Protein AF-E9Q939-F1 (afdb_monomer_lite)

pLDDT: mean 83.56, std 14.11, range [45.66, 97.75]

Organism: Mus musculus (NCBI:txid10090)

Radius of gyration: 19.52 Å; chains: 1; bounding box: 30×17×60 Å

Sequence (73 aa):
MRLTVGALLACAALGLCLAVPDKTVKWCAVSEHENTKCISFRDHMKTVLPPDGPRLACVKKTSYPDCIKASVV

Structure (mmCIF, N/CA/C/O backbone):
data_AF-E9Q939-F1
#
_entry.id   AF-E9Q939-F1
#
loop_
_atom_site.group_PDB
_atom_site.id
_atom_site.type_symbol
_atom_site.label_atom_id
_atom_site.label_alt_id
_atom_site.label_comp_id
_atom_site.label_asym_id
_atom_site.label_entity_id
_atom_site.label_seq_id
_atom_site.pdbx_PDB_ins_code
_atom_site.Cartn_x
_atom_site.Cartn_y
_atom_site.Cartn_z
_atom_site.occupancy
_atom_site.B_iso_or_equiv
_atom_site.auth_seq_id
_atom_site.auth_comp_id
_atom_site.auth_asym_id
_atom_site.auth_atom_id
_atom_site.pdbx_PDB_model_num
ATOM 1 N N . MET A 1 1 ? -12.101 -8.532 -47.057 1.00 54.59 1 MET A N 1
ATOM 2 C CA . MET A 1 1 ? -12.830 -8.831 -45.799 1.00 54.59 1 MET A CA 1
ATOM 3 C C . MET A 1 1 ? -12.167 -9.893 -44.916 1.00 54.59 1 MET A C 1
ATOM 5 O O 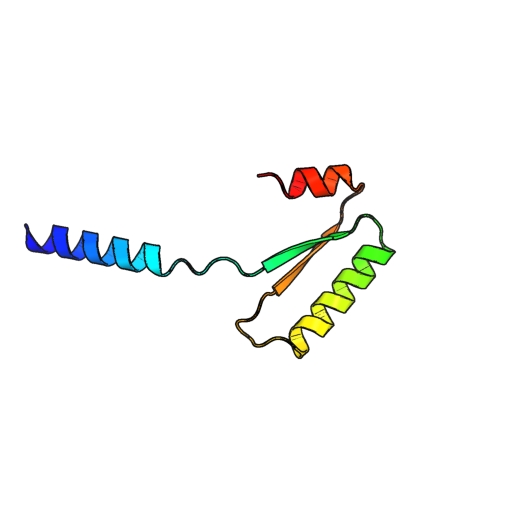. MET A 1 1 ? -12.276 -9.782 -43.707 1.00 54.59 1 MET A O 1
ATOM 9 N N . ARG A 1 2 ? -11.466 -10.907 -45.453 1.00 61.38 2 ARG A N 1
ATOM 10 C CA . ARG A 1 2 ? -10.807 -11.944 -44.622 1.00 61.38 2 ARG A CA 1
ATOM 11 C C . ARG A 1 2 ? -9.533 -11.471 -43.901 1.00 61.38 2 ARG A C 1
ATOM 13 O O . ARG A 1 2 ? -9.278 -11.880 -42.776 1.00 61.38 2 ARG A O 1
ATOM 20 N N . LEU A 1 3 ? -8.772 -10.568 -44.524 1.00 61.72 3 LEU A N 1
ATOM 21 C CA . LEU A 1 3 ? -7.495 -10.061 -43.993 1.00 61.72 3 LEU A CA 1
ATOM 22 C C . LEU A 1 3 ? -7.672 -9.112 -42.796 1.00 61.72 3 LEU A C 1
ATOM 24 O O . LEU A 1 3 ? -6.860 -9.113 -41.879 1.00 61.72 3 LEU A O 1
ATOM 28 N N . THR A 1 4 ? -8.763 -8.343 -42.778 1.00 63.66 4 THR A N 1
ATOM 29 C CA . THR A 1 4 ? -9.080 -7.397 -41.697 1.00 63.66 4 THR A CA 1
ATOM 30 C C . THR A 1 4 ? -9.450 -8.118 -40.405 1.00 63.66 4 THR A C 1
ATOM 32 O O . THR A 1 4 ? -9.043 -7.695 -39.331 1.00 63.66 4 THR A O 1
ATOM 35 N N . VAL A 1 5 ? -10.162 -9.244 -40.510 1.00 72.69 5 VAL A N 1
ATOM 36 C CA . VAL A 1 5 ? -10.519 -10.086 -39.359 1.00 72.69 5 VAL A CA 1
ATOM 37 C C . VAL A 1 5 ? -9.268 -10.723 -38.747 1.00 72.69 5 VAL A C 1
ATOM 39 O O . VAL A 1 5 ? -9.094 -10.669 -37.534 1.00 72.69 5 VAL A O 1
ATOM 42 N N . GLY A 1 6 ? -8.358 -11.246 -39.578 1.00 72.81 6 GLY A N 1
ATOM 43 C CA . GLY A 1 6 ? -7.086 -11.811 -39.110 1.00 72.81 6 GLY A CA 1
ATOM 44 C C . GLY A 1 6 ? -6.179 -10.783 -38.426 1.00 72.81 6 GLY A C 1
ATOM 45 O O . GLY A 1 6 ? -5.629 -11.065 -37.365 1.00 72.81 6 GLY A O 1
ATOM 46 N N . ALA A 1 7 ? -6.075 -9.572 -38.983 1.00 74.88 7 ALA A N 1
ATOM 47 C CA . ALA A 1 7 ? -5.299 -8.486 -38.382 1.00 74.88 7 ALA A CA 1
ATOM 48 C C . ALA A 1 7 ? -5.874 -8.031 -37.028 1.00 74.88 7 ALA A C 1
ATOM 50 O O . ALA A 1 7 ? -5.124 -7.856 -36.071 1.00 74.88 7 ALA A O 1
ATOM 51 N N . LEU A 1 8 ? -7.202 -7.906 -36.916 1.00 73.56 8 LEU A N 1
ATOM 52 C CA . LEU A 1 8 ? -7.868 -7.538 -35.660 1.00 73.5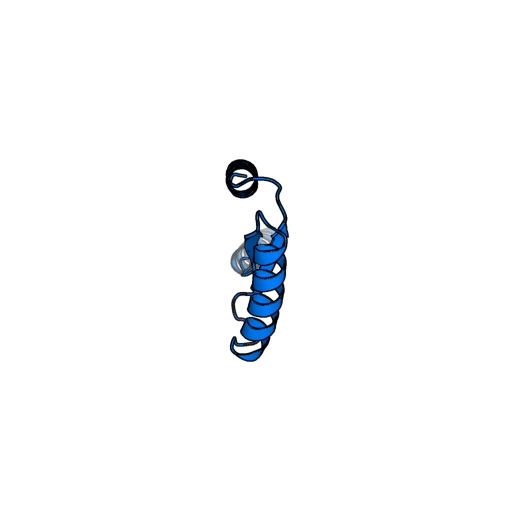6 8 LEU A CA 1
ATOM 53 C C . LEU A 1 8 ? -7.678 -8.602 -34.567 1.00 73.56 8 LEU A C 1
ATOM 55 O O . LEU A 1 8 ? -7.386 -8.256 -33.424 1.00 73.56 8 LEU A O 1
ATOM 59 N N . LEU A 1 9 ? -7.785 -9.888 -34.919 1.00 72.88 9 LEU A N 1
ATOM 60 C CA . LEU A 1 9 ? -7.531 -11.008 -34.003 1.00 72.88 9 LEU A CA 1
ATOM 61 C C . LEU A 1 9 ? -6.076 -11.038 -33.514 1.00 72.88 9 LEU A C 1
ATOM 63 O O . LEU A 1 9 ? -5.836 -11.243 -32.325 1.00 72.88 9 LEU A O 1
ATOM 67 N N . ALA A 1 10 ? -5.110 -10.786 -34.402 1.00 71.75 10 ALA A N 1
ATOM 68 C CA . ALA A 1 10 ? -3.696 -10.723 -34.037 1.00 71.75 10 ALA A CA 1
ATOM 69 C C . ALA A 1 10 ? -3.392 -9.540 -33.100 1.00 71.75 10 ALA A C 1
ATOM 71 O O . ALA A 1 10 ? -2.705 -9.714 -32.094 1.00 71.75 10 ALA A O 1
ATOM 72 N N . CYS A 1 11 ? -3.944 -8.354 -33.374 1.00 65.94 11 CYS A N 1
ATOM 73 C CA . CYS A 1 11 ? -3.797 -7.189 -32.498 1.00 65.94 11 CYS A CA 1
ATOM 74 C C . CYS A 1 11 ? -4.433 -7.409 -31.117 1.00 65.94 11 CYS A C 1
ATOM 76 O O . CYS A 1 11 ? -3.854 -6.998 -30.115 1.00 65.94 11 CYS A O 1
ATOM 78 N N . ALA A 1 12 ? -5.585 -8.083 -31.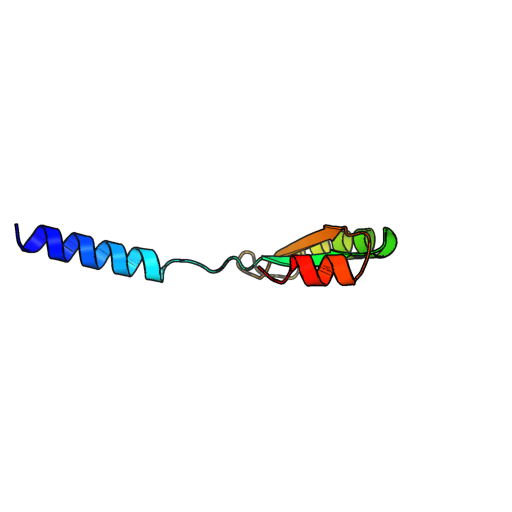044 1.00 69.62 12 ALA A N 1
ATOM 79 C CA . ALA A 1 12 ? -6.230 -8.418 -29.776 1.00 69.62 12 ALA A CA 1
ATOM 80 C C . ALA A 1 12 ? -5.403 -9.421 -28.949 1.00 69.62 12 ALA A C 1
ATOM 82 O O . ALA A 1 12 ? -5.232 -9.228 -27.746 1.00 69.62 12 ALA A O 1
ATOM 83 N N . ALA A 1 13 ? -4.837 -10.449 -29.592 1.00 67.06 13 ALA A N 1
ATOM 84 C CA . ALA A 1 13 ? -3.955 -11.413 -28.934 1.00 67.06 13 ALA A CA 1
ATOM 85 C C . ALA A 1 13 ? -2.671 -10.751 -28.403 1.00 67.06 13 ALA A C 1
ATOM 87 O O . ALA A 1 13 ? -2.268 -11.001 -27.268 1.00 67.06 13 ALA A O 1
ATOM 88 N N . LEU A 1 14 ? -2.063 -9.855 -29.188 1.00 64.12 14 LEU A N 1
ATOM 89 C CA . LEU A 1 14 ? -0.893 -9.082 -28.763 1.00 64.12 14 LEU A CA 1
ATOM 90 C C . LEU A 1 14 ? -1.232 -8.104 -27.628 1.00 64.12 14 LEU A C 1
ATOM 92 O O . LEU A 1 14 ? -0.460 -7.984 -26.682 1.00 64.12 14 LEU A O 1
ATOM 96 N N . GLY A 1 15 ? -2.397 -7.452 -27.674 1.00 66.69 15 GLY A N 1
ATOM 97 C CA . GLY A 1 15 ? -2.860 -6.549 -26.618 1.00 66.69 15 GLY A CA 1
ATOM 98 C C . GLY A 1 15 ? -3.104 -7.254 -25.281 1.00 66.69 15 GLY A C 1
ATOM 99 O O . GLY A 1 15 ? -2.692 -6.744 -24.242 1.00 66.69 15 GLY A O 1
ATOM 100 N N . LEU A 1 16 ? -3.706 -8.452 -25.294 1.00 61.09 16 LEU A N 1
ATOM 101 C CA . LEU A 1 16 ? -3.892 -9.259 -24.080 1.00 61.09 16 LEU A CA 1
ATOM 102 C C . LEU A 1 16 ? -2.563 -9.778 -23.513 1.00 61.09 16 LEU A C 1
ATOM 104 O O . LEU A 1 16 ? -2.404 -9.857 -22.299 1.00 61.09 16 LEU A O 1
ATOM 108 N N . CYS A 1 17 ? -1.605 -10.120 -24.378 1.00 62.09 17 CYS A N 1
ATOM 109 C CA . CYS A 1 17 ? -0.313 -10.661 -23.956 1.00 62.09 17 CYS A CA 1
ATOM 110 C C . CYS A 1 17 ? 0.611 -9.600 -23.325 1.00 62.09 17 CYS A C 1
ATOM 112 O O . CYS A 1 17 ? 1.551 -9.947 -22.614 1.00 62.09 17 CYS A O 1
ATOM 114 N N . LEU A 1 18 ? 0.334 -8.313 -23.562 1.00 58.16 18 LEU A N 1
ATOM 115 C CA . LEU A 1 18 ? 1.046 -7.171 -22.980 1.00 58.16 18 LEU A CA 1
ATOM 116 C C . LEU A 1 18 ? 0.398 -6.631 -21.698 1.00 58.16 18 LEU A C 1
ATOM 118 O O . LEU A 1 18 ? 0.831 -5.591 -21.202 1.00 58.16 18 LEU A O 1
ATOM 122 N N . ALA A 1 19 ? -0.621 -7.300 -21.149 1.00 62.06 19 ALA A N 1
ATOM 123 C CA . ALA A 1 19 ? -1.178 -6.935 -19.852 1.00 62.06 19 ALA A CA 1
ATOM 124 C C . ALA A 1 19 ? -0.112 -7.141 -18.763 1.00 62.06 19 ALA A C 1
ATOM 126 O O . ALA A 1 19 ? 0.046 -8.231 -18.214 1.00 62.06 19 ALA A O 1
ATOM 127 N N . VAL A 1 20 ? 0.662 -6.089 -18.480 1.00 63.62 20 VAL A N 1
ATOM 128 C CA . VAL A 1 20 ? 1.654 -6.086 -17.407 1.00 63.62 20 VAL A CA 1
ATOM 129 C C . VAL A 1 20 ? 0.887 -6.222 -16.093 1.00 63.62 20 VAL A C 1
ATOM 131 O O . VAL A 1 20 ? 0.053 -5.361 -15.799 1.00 63.62 20 VAL A O 1
ATOM 134 N N . PRO A 1 21 ? 1.132 -7.280 -15.300 1.00 67.69 21 PRO A N 1
ATOM 135 C CA . PRO A 1 21 ? 0.493 -7.404 -14.005 1.00 67.69 21 PRO A CA 1
ATOM 136 C C . PRO A 1 21 ? 0.859 -6.191 -13.153 1.00 67.69 21 PRO A C 1
ATOM 138 O O . PRO A 1 21 ? 2.026 -5.788 -13.115 1.00 67.69 21 PRO A O 1
ATOM 141 N N . ASP A 1 22 ? -0.128 -5.622 -12.461 1.00 73.25 22 ASP A N 1
ATOM 142 C CA . ASP A 1 22 ? 0.136 -4.603 -11.452 1.00 73.25 22 ASP A CA 1
ATOM 143 C C . ASP A 1 22 ? 1.090 -5.205 -10.408 1.00 73.25 22 ASP A C 1
ATOM 145 O O . ASP A 1 22 ? 0.746 -6.145 -9.691 1.00 73.25 22 ASP A O 1
ATOM 149 N N . LYS A 1 23 ? 2.325 -4.695 -10.357 1.00 83.31 23 LYS A N 1
ATOM 150 C CA . LYS A 1 23 ? 3.362 -5.168 -9.428 1.00 83.31 23 LYS A CA 1
ATOM 151 C C . LYS A 1 23 ? 3.252 -4.496 -8.057 1.00 83.31 23 LYS A C 1
ATOM 153 O O . LYS A 1 23 ? 4.220 -4.489 -7.293 1.00 83.31 23 LYS A O 1
ATOM 158 N N . THR A 1 24 ? 2.114 -3.876 -7.752 1.00 88.88 24 THR A N 1
ATOM 159 C CA . THR A 1 24 ? 1.886 -3.188 -6.486 1.00 88.88 24 THR A CA 1
ATOM 160 C C . THR A 1 24 ? 1.402 -4.162 -5.419 1.00 88.88 24 THR A C 1
ATOM 162 O O . THR A 1 24 ? 0.264 -4.628 -5.425 1.00 88.88 24 THR A O 1
ATOM 165 N N . VAL A 1 25 ? 2.257 -4.419 -4.439 1.00 91.25 25 VAL A N 1
ATOM 166 C CA . VAL A 1 25 ? 1.926 -5.164 -3.229 1.00 91.25 25 VAL A CA 1
ATOM 167 C C . VAL A 1 25 ? 1.207 -4.231 -2.259 1.00 91.25 25 VAL A C 1
ATOM 169 O O . VAL A 1 25 ? 1.784 -3.267 -1.751 1.00 91.25 25 VAL A O 1
ATOM 172 N N . LYS A 1 26 ? -0.067 -4.521 -1.985 1.00 92.38 26 LYS A N 1
ATOM 173 C CA . LYS A 1 26 ? -0.852 -3.827 -0.957 1.00 92.38 26 LYS A CA 1
ATOM 174 C C . LYS A 1 26 ? -0.550 -4.437 0.409 1.00 92.38 26 LYS A C 1
ATOM 176 O O . LYS A 1 26 ? -0.927 -5.570 0.687 1.00 92.38 26 LYS A O 1
ATOM 181 N N . TRP A 1 27 ? 0.115 -3.674 1.262 1.00 94.12 27 TRP A N 1
ATOM 182 C CA . TRP A 1 27 ? 0.405 -4.024 2.642 1.00 94.12 27 TRP A CA 1
ATOM 183 C C . TRP 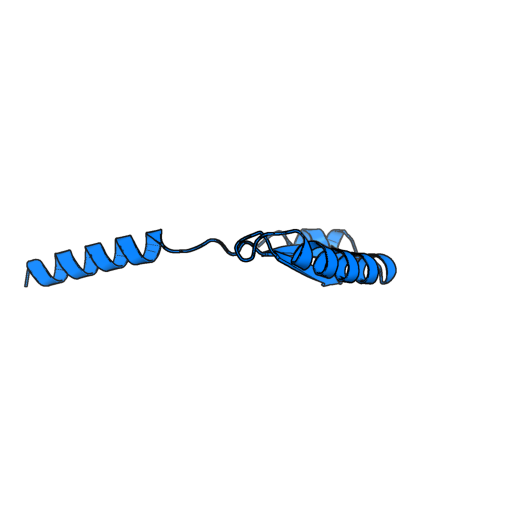A 1 27 ? -0.667 -3.450 3.566 1.00 94.12 27 TRP A C 1
ATOM 185 O O . TRP A 1 27 ? -0.886 -2.237 3.596 1.00 94.12 27 TRP A O 1
ATOM 195 N N . CYS A 1 28 ? -1.330 -4.311 4.333 1.00 95.56 28 CYS A N 1
ATOM 196 C CA . CYS A 1 28 ? -2.325 -3.878 5.305 1.00 95.56 28 CYS A CA 1
ATOM 197 C C . CYS A 1 28 ? -1.674 -3.556 6.657 1.00 95.56 28 CYS A C 1
ATOM 199 O O . CYS A 1 28 ? -0.888 -4.351 7.167 1.00 95.56 28 CYS A O 1
ATOM 201 N N . ALA A 1 29 ? -2.011 -2.409 7.239 1.00 96.62 29 ALA A N 1
ATOM 202 C CA . ALA A 1 29 ? -1.593 -1.992 8.572 1.00 96.62 29 ALA A CA 1
ATOM 203 C C . ALA A 1 29 ? -2.819 -1.848 9.479 1.00 96.62 29 ALA A C 1
ATOM 205 O O . ALA A 1 29 ? -3.787 -1.182 9.110 1.00 96.62 29 ALA A O 1
ATOM 206 N N . VAL A 1 30 ? -2.778 -2.453 10.665 1.00 96.31 30 VAL A N 1
ATOM 207 C CA . VAL A 1 30 ? -3.900 -2.453 11.617 1.00 96.31 30 VAL A CA 1
ATOM 208 C C . VAL A 1 30 ? -3.753 -1.334 12.651 1.00 96.31 30 VAL A C 1
ATOM 210 O O . VAL A 1 30 ? -4.741 -0.779 13.128 1.00 96.31 30 VAL A O 1
ATOM 213 N N . SER A 1 31 ? -2.518 -0.949 12.976 1.00 95.38 31 SER A N 1
ATOM 214 C CA . SER A 1 31 ? -2.229 0.144 13.911 1.00 95.38 31 SER A CA 1
ATOM 215 C C . SER A 1 31 ? -1.618 1.367 13.224 1.00 95.38 31 SER A C 1
ATOM 217 O O . SER A 1 31 ? -1.074 1.287 12.1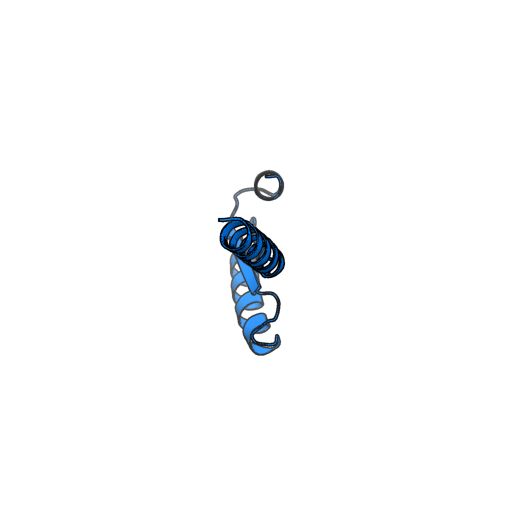23 1.00 95.38 31 SER A O 1
ATOM 219 N N . GLU A 1 32 ? -1.654 2.523 13.896 1.00 96.06 32 GLU A N 1
ATOM 220 C CA . GLU A 1 32 ? -0.962 3.727 13.406 1.00 96.06 32 GLU A CA 1
ATOM 221 C C . GLU A 1 32 ? 0.560 3.532 13.341 1.00 96.06 32 GLU A C 1
ATOM 223 O O . GLU A 1 32 ? 1.223 3.993 12.411 1.00 96.06 32 GLU A O 1
ATOM 228 N N . HIS A 1 33 ? 1.111 2.781 14.296 1.00 96.81 33 HIS A N 1
ATOM 229 C CA . HIS A 1 33 ? 2.532 2.448 14.329 1.00 96.81 33 HIS A CA 1
ATOM 230 C C . HIS A 1 33 ? 2.927 1.581 13.129 1.00 96.81 33 HIS A C 1
ATOM 232 O O . HIS A 1 33 ? 3.951 1.827 12.494 1.00 96.81 33 HIS A O 1
ATOM 238 N N . GLU A 1 34 ? 2.108 0.587 12.785 1.00 96.19 34 GLU A N 1
ATOM 239 C CA . GLU A 1 34 ? 2.312 -0.232 11.588 1.00 96.19 34 GLU A CA 1
ATOM 240 C C . GLU A 1 34 ? 2.148 0.577 10.306 1.00 96.19 34 GLU A C 1
ATOM 242 O O . GLU A 1 34 ? 2.938 0.409 9.381 1.00 96.19 34 GLU A O 1
ATOM 247 N N . ASN A 1 35 ? 1.168 1.479 10.250 1.00 96.69 35 ASN A N 1
ATOM 248 C CA . ASN A 1 35 ? 0.940 2.325 9.083 1.00 96.69 35 ASN A CA 1
ATOM 249 C C . ASN A 1 35 ? 2.142 3.247 8.832 1.00 96.69 35 ASN A C 1
ATOM 251 O O . ASN A 1 35 ? 2.653 3.322 7.716 1.00 96.69 35 ASN A O 1
ATOM 255 N N . THR A 1 36 ? 2.666 3.859 9.895 1.00 97.75 36 THR A N 1
ATOM 256 C CA . THR A 1 36 ? 3.881 4.681 9.844 1.00 97.75 36 THR A CA 1
ATOM 257 C C . THR A 1 36 ? 5.098 3.862 9.402 1.00 97.75 36 THR A C 1
ATOM 259 O O . THR A 1 36 ? 5.836 4.286 8.510 1.00 97.75 36 THR A O 1
ATOM 262 N N . LYS A 1 37 ? 5.284 2.652 9.954 1.00 97.75 37 LYS A N 1
ATOM 263 C CA . LYS A 1 37 ? 6.350 1.732 9.519 1.00 97.75 37 LYS A CA 1
ATOM 264 C C . LYS A 1 37 ? 6.204 1.341 8.050 1.00 97.75 37 LYS A C 1
ATOM 266 O O . LYS A 1 37 ? 7.201 1.329 7.338 1.00 97.75 37 LYS A O 1
ATOM 271 N N . CYS A 1 38 ? 4.987 1.065 7.582 1.00 97.31 38 CYS A N 1
ATOM 272 C CA . CYS A 1 38 ? 4.721 0.730 6.186 1.00 97.31 38 CYS A CA 1
ATOM 27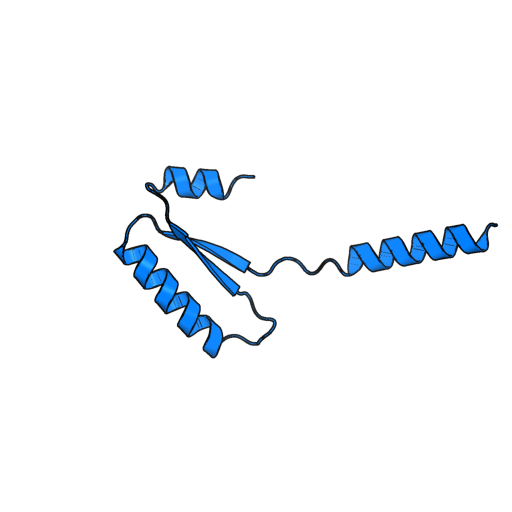3 C C . CYS A 1 38 ? 5.087 1.888 5.252 1.00 97.31 38 CYS A C 1
ATOM 275 O O . CYS A 1 38 ? 5.726 1.670 4.225 1.00 97.31 38 CYS A O 1
ATOM 277 N N . ILE A 1 39 ? 4.722 3.121 5.614 1.00 96.81 39 ILE A N 1
ATOM 278 C CA . ILE A 1 39 ? 5.036 4.323 4.832 1.00 96.81 39 ILE A CA 1
ATOM 279 C C . ILE A 1 39 ? 6.551 4.502 4.707 1.00 96.81 39 ILE A C 1
ATOM 281 O O . ILE A 1 39 ? 7.056 4.642 3.594 1.00 96.81 39 ILE A O 1
ATOM 285 N N . SER A 1 40 ? 7.275 4.424 5.826 1.00 97.69 40 SER A N 1
ATOM 286 C CA . SER A 1 40 ? 8.739 4.488 5.823 1.00 97.69 40 SER A CA 1
ATOM 287 C C . SER A 1 40 ? 9.339 3.357 4.984 1.00 97.69 40 SER A C 1
ATOM 289 O O . SER A 1 40 ? 10.159 3.611 4.103 1.00 97.69 40 SER A O 1
ATOM 291 N N . PHE A 1 41 ? 8.874 2.120 5.174 1.00 96.62 41 PHE A N 1
ATOM 292 C CA . PHE A 1 41 ? 9.344 0.961 4.420 1.00 96.62 41 PHE A CA 1
ATOM 293 C C . PHE A 1 41 ? 9.121 1.120 2.912 1.00 96.62 41 PHE A C 1
ATOM 295 O O . PHE A 1 41 ? 10.048 0.912 2.137 1.00 96.62 41 PHE A O 1
ATOM 302 N N . ARG A 1 42 ? 7.937 1.569 2.480 1.00 95.69 42 ARG A N 1
ATOM 303 C CA . ARG A 1 42 ? 7.647 1.893 1.076 1.00 95.69 42 ARG A CA 1
ATOM 304 C C . ARG A 1 42 ? 8.667 2.874 0.509 1.00 95.69 42 ARG A C 1
ATOM 306 O O . ARG A 1 42 ? 9.137 2.678 -0.609 1.00 95.69 42 ARG A O 1
ATOM 313 N N . ASP A 1 43 ? 8.955 3.946 1.238 1.00 96.00 43 ASP A N 1
ATOM 314 C CA . ASP A 1 43 ? 9.818 5.013 0.739 1.00 96.00 43 ASP A CA 1
ATOM 315 C C . ASP A 1 43 ? 11.287 4.577 0.673 1.00 96.00 43 ASP A C 1
ATOM 317 O O . ASP A 1 43 ? 11.960 4.902 -0.302 1.00 96.00 43 ASP A O 1
ATOM 321 N N . HIS A 1 44 ? 11.746 3.729 1.599 1.00 96.06 44 HIS A N 1
ATOM 322 C CA . HIS A 1 44 ? 13.039 3.049 1.478 1.00 96.06 44 HIS A CA 1
ATOM 323 C C . HIS A 1 44 ? 13.072 2.057 0.309 1.00 96.06 44 HIS A C 1
ATOM 325 O O . HIS A 1 44 ? 14.041 2.016 -0.442 1.00 96.06 44 HIS A O 1
ATOM 331 N N . MET A 1 45 ? 12.006 1.283 0.092 1.00 94.25 45 MET A N 1
ATOM 332 C CA . MET A 1 45 ? 11.965 0.314 -1.008 1.00 94.25 45 MET A CA 1
ATOM 333 C C . MET A 1 45 ? 12.026 0.987 -2.384 1.00 94.25 45 MET A C 1
ATOM 335 O O . MET A 1 45 ? 12.618 0.433 -3.306 1.00 94.25 45 MET A O 1
ATOM 339 N N . LYS A 1 46 ? 11.493 2.209 -2.525 1.00 91.94 46 LYS A N 1
ATOM 340 C CA . LYS A 1 46 ? 11.616 2.995 -3.764 1.00 91.94 46 LYS A CA 1
ATOM 341 C C . LYS A 1 46 ? 13.063 3.314 -4.144 1.00 91.94 46 LYS A C 1
ATOM 343 O O . LYS A 1 46 ? 13.312 3.524 -5.325 1.00 91.94 46 LYS A O 1
ATOM 348 N N . THR A 1 47 ? 13.986 3.402 -3.183 1.00 93.56 47 THR A N 1
ATOM 349 C CA . THR A 1 47 ? 15.386 3.760 -3.465 1.00 93.56 47 THR A CA 1
ATOM 350 C C . THR A 1 47 ? 16.259 2.549 -3.779 1.00 93.56 47 THR A C 1
ATOM 352 O O . THR A 1 47 ? 17.263 2.698 -4.468 1.00 93.56 47 THR A O 1
ATOM 355 N N . VAL A 1 48 ? 15.888 1.361 -3.291 1.00 95.12 48 VAL A N 1
ATOM 356 C CA . VAL A 1 48 ? 16.663 0.121 -3.484 1.00 95.12 48 VAL A CA 1
ATOM 357 C C . VAL A 1 48 ? 16.142 -0.751 -4.624 1.00 95.12 48 VAL A C 1
ATOM 359 O O . VAL A 1 48 ? 16.898 -1.547 -5.177 1.00 95.12 48 VAL A O 1
ATOM 362 N N . LEU A 1 49 ? 14.859 -0.633 -4.977 1.00 92.31 49 LEU A N 1
ATOM 363 C CA . LEU A 1 49 ? 14.272 -1.399 -6.072 1.00 92.31 49 LEU A CA 1
ATOM 364 C C . LEU A 1 49 ? 14.474 -0.701 -7.422 1.00 92.31 49 LEU A C 1
ATOM 366 O O . LEU A 1 49 ? 14.448 0.529 -7.495 1.00 92.31 49 LEU A O 1
ATOM 370 N N . PRO A 1 50 ? 14.609 -1.472 -8.516 1.00 91.75 50 PRO A N 1
ATOM 371 C CA . PRO A 1 50 ? 14.647 -0.904 -9.855 1.00 91.75 50 PRO A CA 1
ATOM 372 C C . PRO A 1 50 ? 13.321 -0.192 -10.194 1.00 91.75 50 PRO A C 1
ATOM 374 O O . PRO A 1 50 ? 12.278 -0.542 -9.629 1.00 91.75 50 PRO A O 1
ATOM 377 N N . PRO A 1 51 ? 13.313 0.753 -11.156 1.00 86.81 51 PRO A N 1
ATOM 378 C CA . PRO A 1 51 ? 12.109 1.487 -11.561 1.00 86.81 51 PRO A CA 1
ATOM 379 C C . PRO A 1 51 ? 10.915 0.596 -11.935 1.00 86.81 51 PRO A C 1
ATOM 381 O O . PRO A 1 51 ? 9.773 0.959 -11.638 1.00 86.81 51 PRO A O 1
ATOM 384 N N . ASP A 1 52 ? 11.198 -0.577 -12.513 1.00 86.69 52 ASP A N 1
ATOM 385 C CA . ASP A 1 52 ? 10.223 -1.585 -12.962 1.00 86.69 52 ASP A CA 1
ATOM 386 C C . ASP A 1 52 ? 9.975 -2.703 -11.931 1.00 86.69 52 ASP A C 1
ATOM 388 O O . ASP A 1 52 ? 9.335 -3.726 -12.226 1.00 86.69 52 ASP A O 1
ATOM 392 N N . GLY A 1 53 ? 10.532 -2.533 -10.730 1.00 87.06 53 GLY A N 1
ATOM 393 C CA . GLY A 1 53 ? 10.376 -3.423 -9.592 1.00 87.06 53 GLY A CA 1
ATOM 394 C C . GLY A 1 53 ? 8.990 -3.328 -8.945 1.00 87.06 53 GLY A C 1
ATOM 395 O O . GLY A 1 53 ? 8.174 -2.471 -9.300 1.00 87.06 53 GLY A O 1
ATOM 396 N N . PRO A 1 54 ? 8.697 -4.224 -7.989 1.00 90.75 54 PRO A N 1
ATOM 397 C CA . PRO A 1 54 ? 7.435 -4.193 -7.266 1.00 90.75 54 PRO A CA 1
ATOM 398 C C . PRO A 1 54 ? 7.285 -2.893 -6.470 1.00 90.75 54 PRO A C 1
ATOM 400 O O . PRO A 1 54 ? 8.247 -2.367 -5.914 1.00 90.75 54 PRO A O 1
ATOM 403 N N . ARG A 1 55 ? 6.063 -2.368 -6.393 1.00 91.62 55 ARG A N 1
ATOM 404 C CA . ARG A 1 55 ? 5.752 -1.178 -5.589 1.00 91.62 55 ARG A CA 1
ATOM 405 C C . ARG A 1 55 ? 5.016 -1.592 -4.325 1.00 91.62 55 ARG A C 1
ATOM 407 O O . ARG A 1 55 ? 4.261 -2.552 -4.341 1.00 91.62 55 ARG A O 1
ATOM 414 N N . LEU A 1 56 ? 5.213 -0.867 -3.230 1.00 93.50 56 LEU A N 1
ATOM 415 C CA . LEU A 1 56 ? 4.470 -1.098 -1.991 1.00 93.50 56 LEU A CA 1
ATOM 416 C C . LEU A 1 56 ? 3.375 -0.034 -1.833 1.00 93.50 56 LEU A C 1
ATOM 418 O O . LEU A 1 56 ? 3.644 1.159 -1.979 1.00 93.50 56 LEU A O 1
ATOM 422 N N . ALA A 1 57 ? 2.157 -0.444 -1.496 1.00 93.44 57 ALA A N 1
ATOM 423 C CA . ALA A 1 57 ? 1.059 0.449 -1.134 1.00 93.44 57 ALA A CA 1
ATOM 424 C C . ALA A 1 57 ? 0.573 0.128 0.281 1.00 93.44 57 ALA A C 1
ATOM 426 O O . ALA A 1 57 ? 0.319 -1.029 0.588 1.00 93.44 57 ALA A O 1
ATOM 427 N N . CYS A 1 58 ? 0.420 1.138 1.135 1.00 95.12 58 CYS A N 1
ATOM 428 C CA . CYS A 1 58 ? -0.021 0.955 2.518 1.00 95.12 58 CYS A CA 1
ATOM 429 C C . CYS A 1 58 ? -1.529 1.178 2.631 1.00 95.12 58 CYS A C 1
ATOM 431 O O . CYS A 1 58 ? -2.035 2.214 2.201 1.00 95.12 58 CYS A O 1
ATOM 433 N N . VAL A 1 59 ? -2.239 0.218 3.218 1.00 94.25 59 VAL A N 1
ATOM 434 C CA . VAL A 1 59 ? -3.685 0.272 3.444 1.00 94.25 59 VAL A CA 1
ATOM 435 C C . VAL A 1 59 ? -3.943 0.150 4.937 1.00 94.25 59 VAL A C 1
ATOM 437 O O . VAL A 1 59 ? -3.624 -0.871 5.534 1.00 94.25 59 VAL A O 1
ATOM 440 N N . LYS A 1 60 ? -4.549 1.167 5.551 1.00 94.38 60 LYS A N 1
ATOM 441 C CA . LYS A 1 60 ? -4.906 1.112 6.971 1.00 94.38 60 LYS A CA 1
ATOM 442 C C . LYS A 1 60 ? -6.276 0.457 7.162 1.00 94.38 60 LYS A C 1
ATOM 444 O O . LYS A 1 60 ? -7.242 0.826 6.491 1.00 94.38 60 LYS A O 1
ATOM 449 N N . LYS A 1 61 ? -6.365 -0.492 8.091 1.00 94.75 61 LYS A N 1
ATOM 450 C CA . LYS A 1 61 ? -7.608 -1.130 8.546 1.00 94.75 61 LYS A CA 1
ATOM 451 C C . LYS A 1 61 ? -7.692 -1.103 10.068 1.00 94.75 61 LYS A C 1
ATOM 453 O O . LYS A 1 61 ? -6.737 -0.757 10.747 1.00 94.75 61 LYS A O 1
ATOM 458 N N . THR A 1 62 ? -8.867 -1.433 10.585 1.00 92.00 62 THR A N 1
ATOM 459 C CA . THR A 1 62 ? -9.177 -1.446 12.020 1.00 92.00 62 THR A CA 1
ATOM 460 C C . THR A 1 62 ? -8.850 -2.773 12.693 1.00 92.00 62 THR A C 1
ATOM 462 O O . THR A 1 62 ? -8.692 -2.814 13.909 1.00 92.00 62 THR A O 1
ATOM 465 N N . SER A 1 63 ? -8.748 -3.863 11.926 1.00 93.00 63 SER A N 1
ATOM 466 C CA . SER A 1 63 ? -8.466 -5.195 12.456 1.00 93.00 63 SER A CA 1
ATOM 467 C C . SER A 1 63 ? -7.827 -6.116 11.407 1.00 93.00 63 SER A C 1
ATOM 469 O O . SER A 1 63 ? -7.959 -5.898 10.201 1.00 93.00 63 SER A O 1
ATOM 471 N N . TYR A 1 64 ? -7.158 -7.179 11.859 1.00 91.69 64 TYR A N 1
ATOM 472 C CA . TYR A 1 64 ? -6.607 -8.216 10.977 1.00 91.69 64 TYR A CA 1
ATOM 473 C C . TYR A 1 64 ? -7.676 -8.936 10.130 1.00 91.69 64 TYR A C 1
ATOM 475 O O . TYR A 1 64 ? -7.440 -9.128 8.936 1.00 91.69 64 TYR A O 1
ATOM 483 N N . PRO A 1 65 ? -8.871 -9.279 10.659 1.00 93.62 65 PRO A N 1
ATOM 484 C CA . PRO A 1 65 ? -9.967 -9.783 9.831 1.00 93.62 65 PRO A CA 1
ATOM 485 C C . PRO A 1 65 ? -10.356 -8.842 8.684 1.00 93.62 65 PRO A C 1
ATOM 487 O O . PRO A 1 65 ? -10.638 -9.308 7.581 1.00 93.62 65 PRO A O 1
ATOM 490 N N . ASP A 1 66 ? -10.332 -7.524 8.910 1.00 91.00 66 ASP A N 1
ATOM 491 C CA . ASP A 1 66 ? -10.634 -6.538 7.864 1.00 91.00 66 ASP A CA 1
ATOM 492 C C . ASP A 1 66 ? -9.540 -6.485 6.789 1.00 91.00 66 ASP A C 1
ATOM 494 O O . ASP A 1 66 ? -9.838 -6.233 5.620 1.00 91.00 66 ASP A O 1
ATOM 498 N N . CYS A 1 67 ? -8.283 -6.758 7.155 1.00 91.69 67 CYS A N 1
ATOM 499 C CA . CYS A 1 67 ? -7.197 -6.937 6.191 1.00 91.69 67 CYS A CA 1
ATOM 500 C C . CYS A 1 67 ? -7.419 -8.172 5.311 1.00 91.69 67 CYS A C 1
ATOM 502 O O . CYS A 1 67 ? -7.295 -8.076 4.093 1.00 91.69 67 CYS A O 1
ATOM 504 N N . ILE A 1 68 ? -7.791 -9.309 5.909 1.00 89.44 68 ILE A N 1
ATOM 505 C CA . ILE A 1 68 ? -8.005 -10.572 5.183 1.00 89.44 68 ILE A CA 1
ATOM 506 C C . ILE A 1 68 ? -9.180 -10.441 4.207 1.00 89.44 68 ILE A C 1
ATOM 508 O O . ILE A 1 68 ? -9.063 -10.819 3.041 1.00 89.44 68 ILE A O 1
ATOM 512 N N . LYS A 1 69 ? -10.292 -9.833 4.641 1.00 88.19 69 LYS A N 1
ATOM 513 C CA . LYS A 1 69 ? -11.430 -9.544 3.752 1.00 88.19 69 LYS A CA 1
ATOM 514 C C . LYS A 1 69 ? -11.052 -8.617 2.599 1.00 88.19 69 LYS A C 1
ATOM 516 O O . LYS A 1 69 ? -11.611 -8.743 1.524 1.00 88.19 69 LYS A O 1
ATOM 521 N N . ALA A 1 70 ? -10.116 -7.692 2.805 1.00 78.44 70 ALA A N 1
ATOM 522 C CA . ALA A 1 70 ? -9.678 -6.777 1.753 1.00 78.44 70 ALA A CA 1
ATOM 523 C C . ALA A 1 70 ? -8.753 -7.435 0.711 1.00 78.44 70 ALA A C 1
ATOM 525 O O . ALA A 1 70 ? -8.565 -6.866 -0.363 1.00 78.44 70 ALA A O 1
ATOM 526 N N . SER A 1 71 ? -8.168 -8.597 1.023 1.00 65.69 71 SER A N 1
ATOM 527 C CA . SER A 1 71 ? -7.335 -9.383 0.103 1.00 65.69 71 SER A CA 1
ATOM 528 C C . SER A 1 71 ? -8.092 -10.485 -0.648 1.00 65.69 71 SER A C 1
ATOM 530 O O . SER A 1 71 ? -7.576 -10.979 -1.646 1.00 65.69 71 SER A O 1
ATOM 532 N N . VAL A 1 72 ? -9.295 -10.858 -0.198 1.00 59.84 72 VAL A N 1
ATOM 533 C CA . VAL A 1 72 ? -10.190 -11.776 -0.920 1.00 59.84 72 VAL A CA 1
ATOM 534 C C . VAL A 1 72 ? -11.129 -10.926 -1.778 1.00 59.84 72 VAL A C 1
ATOM 536 O O . VAL A 1 72 ? -12.061 -10.317 -1.257 1.00 59.84 72 VAL A O 1
ATOM 539 N N . VAL A 1 73 ? -10.822 -10.832 -3.074 1.00 45.66 73 VAL A N 1
ATOM 540 C CA . VAL A 1 73 ? -11.752 -10.353 -4.113 1.00 45.66 73 VAL A CA 1
ATOM 541 C C . VAL A 1 73 ? -12.621 -11.517 -4.558 1.00 45.66 73 VAL A C 1
ATOM 543 O O . VAL A 1 73 ? -12.045 -12.611 -4.755 1.00 45.66 73 VAL A O 1
#

Secondary structure (DSSP, 8-state):
-HHHHHHHHHHHHHHHHT-----EEEEEESSHHHHHHHHHHHHHHHHHS-TTS-EEEEEE-SSHHHHHHHH--

InterPro domains:
  IPR001156 Transferrin-like domain [PF00405] (25-70)
  IPR001156 Transferrin-like domain [PS51408] (25-73)

Foldseek 3Di:
DVVVVVVVVVVVVVVVVPPDPQLEDEDEDQDPVRQVVQVVVQVVCVVVDDPPHRGYHYHYDNDPVVVVVVPPD